Protein AF-A0A4Y2VQC1-F1 (afdb_monomer_lite)

pLDDT: mean 82.37, std 14.48, range [42.59, 95.5]

Secondary structure (DSSP, 8-state):
----PPP---------------PPP---HHHHHHHHHTT--HHHHHHHHHHHHHHTT--GGGS--SHHHHHHHHHHHHHHHHHHHHHHHHTS--S--EEEE--EEEE-SSTT-SEEEE--EEEEETTEEEEEE-PEESS--HHHHHHHHHHHHHHTT-

Foldseek 3Di:
DDDDDDDDPPPPDDPPDPDPQQADDPLDLVLLVVCVVVVHDLVRSLVVVVVVCVVVVHDPVSHPSDSVVSVVSNVVSVVVVLVVVLVVVVVDPAPDKDKDKDKDWDQDPDPVDRTFIWIFIWIDDDPDIDTQDTDTDPDDDPVSVVVVVVVSCVVSVD

Sequence (158 aa):
MDSEDFPTLIESSEPGASKSVMRKDFIIPMLVAALDMCELSTRDSVFNLEGTIDALGCNIDEFPISKSSIQRIRREKLKERAENIKIDFQYKVLDVVILHWDDKLLPALSARKSREERFPIVTSYGLKEQLIAVPKLDNSTGKEQAQAVWKASLDWKF

Radius of gyration: 26.99 Å; chains: 1; bounding box: 99×35×59 Å

Structure (mmCIF, N/CA/C/O backbone):
data_AF-A0A4Y2VQC1-F1
#
_entry.id   AF-A0A4Y2VQC1-F1
#
loop_
_atom_site.group_PDB
_atom_site.id
_atom_site.type_symbol
_atom_site.label_atom_id
_atom_site.label_alt_id
_atom_site.label_comp_id
_atom_site.label_asym_id
_atom_site.label_entity_id
_atom_site.label_seq_id
_atom_site.pdbx_PDB_ins_code
_atom_site.Cartn_x
_atom_site.Cartn_y
_atom_site.Cartn_z
_atom_site.occupancy
_atom_site.B_iso_or_equiv
_atom_site.auth_seq_id
_atom_site.auth_comp_id
_atom_site.auth_asym_id
_atom_site.auth_atom_id
_atom_site.pdbx_PDB_model_num
ATOM 1 N N . MET A 1 1 ? 74.002 19.242 -33.170 1.00 46.50 1 MET A N 1
ATOM 2 C CA . MET A 1 1 ? 72.952 18.339 -33.676 1.00 46.50 1 MET A CA 1
ATOM 3 C C . MET A 1 1 ? 71.858 18.407 -32.651 1.00 46.50 1 MET A C 1
ATOM 5 O O . MET A 1 1 ? 72.053 17.971 -31.523 1.00 46.50 1 MET A O 1
ATOM 9 N N . ASP A 1 2 ? 70.844 19.161 -33.030 1.00 42.59 2 ASP A N 1
ATOM 10 C CA . ASP A 1 2 ? 69.933 19.865 -32.150 1.00 42.59 2 ASP A CA 1
ATOM 11 C C . ASP A 1 2 ? 68.802 18.952 -31.675 1.00 42.59 2 ASP A C 1
ATOM 13 O O . ASP A 1 2 ? 68.368 18.047 -32.385 1.00 42.59 2 ASP A O 1
ATOM 17 N N . SER A 1 3 ? 68.386 19.170 -30.430 1.00 54.41 3 SER A N 1
ATOM 18 C CA . SER A 1 3 ? 67.258 18.496 -29.794 1.00 54.41 3 SER A CA 1
ATOM 19 C C . SER A 1 3 ? 65.967 19.127 -30.309 1.00 54.41 3 SER A C 1
ATOM 21 O O . SER A 1 3 ? 65.702 20.287 -29.998 1.00 54.41 3 SER A O 1
ATOM 23 N N . GLU A 1 4 ? 65.174 18.390 -31.087 1.00 53.66 4 GLU A N 1
ATOM 24 C CA . GLU A 1 4 ? 63.834 18.828 -31.486 1.00 53.66 4 GLU A CA 1
ATOM 25 C C . GLU A 1 4 ? 62.791 18.367 -30.460 1.00 53.66 4 GLU A C 1
ATOM 27 O O . GLU A 1 4 ? 62.463 17.184 -30.361 1.00 53.66 4 GLU A O 1
ATOM 32 N N . ASP A 1 5 ? 62.278 19.330 -29.692 1.00 50.59 5 ASP A N 1
ATOM 33 C CA . ASP A 1 5 ? 61.040 19.215 -28.922 1.00 50.59 5 ASP A CA 1
ATOM 34 C C . ASP A 1 5 ? 59.840 19.339 -29.874 1.00 50.59 5 ASP A C 1
ATOM 36 O O . ASP A 1 5 ? 59.633 20.379 -30.504 1.00 50.59 5 ASP A O 1
ATOM 40 N N . PHE A 1 6 ? 59.011 18.298 -29.955 1.00 46.81 6 PHE A N 1
ATOM 41 C CA . PHE A 1 6 ? 57.708 18.371 -30.619 1.00 46.81 6 PHE A CA 1
ATOM 42 C C . PHE A 1 6 ? 56.642 18.867 -29.630 1.00 46.81 6 PHE A C 1
ATOM 44 O O . PHE A 1 6 ? 56.415 18.208 -28.610 1.00 46.81 6 PHE A O 1
ATOM 51 N N . PRO A 1 7 ? 55.912 19.964 -29.909 1.00 47.06 7 PRO A N 1
ATOM 52 C CA . PRO A 1 7 ? 54.795 20.350 -29.066 1.00 47.06 7 PRO A CA 1
ATOM 53 C C . PRO A 1 7 ? 53.600 19.430 -29.344 1.00 47.06 7 PRO A C 1
ATOM 55 O O . PRO A 1 7 ? 53.052 19.392 -30.445 1.00 47.06 7 PRO A O 1
ATOM 58 N N . THR A 1 8 ? 53.166 18.705 -28.314 1.00 49.44 8 THR A N 1
ATOM 59 C CA . THR A 1 8 ? 51.854 18.051 -28.298 1.00 49.44 8 THR A CA 1
ATOM 60 C C . THR A 1 8 ? 50.796 19.138 -28.129 1.00 49.44 8 THR A C 1
ATOM 62 O O . THR A 1 8 ? 50.634 19.684 -27.038 1.00 49.44 8 THR A O 1
ATOM 65 N N . LEU A 1 9 ? 50.091 19.486 -29.208 1.00 43.97 9 LEU A N 1
ATOM 66 C CA . LEU A 1 9 ? 48.905 20.335 -29.121 1.00 43.97 9 LEU A CA 1
ATOM 67 C C . LEU A 1 9 ? 47.774 19.524 -28.482 1.00 43.97 9 LEU A C 1
ATOM 69 O O . LEU A 1 9 ? 47.096 18.737 -29.136 1.00 43.97 9 LEU A O 1
ATOM 73 N N . ILE A 1 10 ? 47.607 19.704 -27.174 1.00 49.62 10 ILE A N 1
ATOM 74 C CA . ILE A 1 10 ? 46.408 19.299 -26.448 1.00 49.62 10 ILE A CA 1
ATOM 75 C C . ILE A 1 10 ? 45.291 20.232 -26.918 1.00 49.62 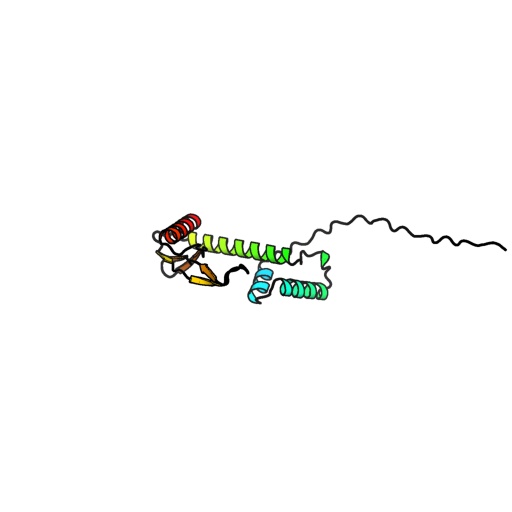10 ILE A C 1
ATOM 77 O O . ILE A 1 10 ? 45.235 21.396 -26.523 1.00 49.62 10 ILE A O 1
ATOM 81 N N . GLU A 1 11 ? 44.421 19.727 -27.787 1.00 43.38 11 GLU A N 1
ATOM 82 C CA . GLU A 1 11 ? 43.153 20.372 -28.106 1.00 43.38 11 GLU A CA 1
ATOM 83 C C . GLU A 1 11 ? 42.282 20.323 -26.845 1.00 43.38 11 GLU A C 1
ATOM 85 O O . GLU A 1 11 ? 41.688 19.304 -26.491 1.00 43.38 11 GLU A O 1
ATOM 90 N N . SER A 1 12 ? 42.291 21.419 -26.090 1.00 45.78 12 SER A N 1
ATOM 91 C CA . SER A 1 12 ? 41.419 21.613 -24.942 1.00 45.78 12 SER A CA 1
ATOM 92 C C . SER A 1 12 ? 39.981 21.723 -25.442 1.00 45.78 12 SER A C 1
ATOM 94 O O . SER A 1 12 ? 39.535 22.797 -25.844 1.00 45.78 12 SER A O 1
ATOM 96 N N . SER A 1 13 ? 39.257 20.607 -25.425 1.00 51.56 13 SER A N 1
ATOM 97 C CA . SER A 1 13 ? 37.810 20.589 -25.605 1.00 51.56 13 SER A CA 1
ATOM 98 C C . SER A 1 13 ? 37.167 21.433 -24.504 1.00 51.56 13 SER A C 1
ATOM 100 O O . SER A 1 13 ? 37.261 21.089 -23.321 1.00 51.56 13 SER A O 1
ATOM 102 N N . GLU A 1 14 ? 36.546 22.548 -24.886 1.00 54.06 14 GLU A N 1
ATOM 103 C CA . GLU A 1 14 ? 35.776 23.396 -23.978 1.00 54.06 14 GLU A CA 1
ATOM 104 C C . GLU A 1 14 ? 34.701 22.564 -23.255 1.00 54.06 14 GLU A C 1
ATOM 106 O O . GLU A 1 14 ? 34.102 21.667 -23.863 1.00 54.06 14 GLU A O 1
ATOM 111 N N . PRO A 1 15 ? 34.415 22.834 -21.967 1.00 44.22 15 PRO A N 1
ATOM 112 C CA . PRO A 1 15 ? 33.340 22.161 -21.262 1.00 44.22 15 PRO A CA 1
ATOM 113 C C . PRO A 1 15 ? 32.017 22.628 -21.873 1.00 44.22 15 PRO A C 1
ATOM 115 O O . PRO A 1 15 ? 31.496 23.695 -21.547 1.00 44.22 15 PRO A O 1
ATOM 118 N N . GLY A 1 16 ? 31.495 21.832 -22.809 1.00 47.97 16 GLY A N 1
ATOM 119 C CA . GLY A 1 16 ? 30.215 22.081 -23.451 1.00 47.97 16 GLY A CA 1
ATOM 120 C C . GLY A 1 16 ? 29.143 22.310 -22.390 1.00 47.97 16 GLY A C 1
ATOM 121 O O . GLY A 1 16 ? 28.998 21.513 -21.461 1.00 47.97 16 GLY A O 1
ATOM 122 N N . ALA A 1 17 ? 28.413 23.419 -22.519 1.00 48.06 17 ALA A N 1
ATOM 123 C CA . ALA A 1 17 ? 27.316 23.764 -21.629 1.00 48.06 17 ALA A CA 1
ATOM 124 C C . ALA A 1 17 ? 26.399 22.545 -21.467 1.00 48.06 17 ALA A C 1
ATOM 126 O O . ALA A 1 17 ? 25.848 22.049 -22.455 1.00 48.06 17 ALA A O 1
ATOM 127 N N . SER A 1 18 ? 26.253 22.043 -20.237 1.00 55.47 18 SER A N 1
ATOM 128 C CA . SER A 1 18 ? 25.359 20.926 -19.951 1.00 55.47 18 SER A CA 1
ATOM 129 C C . SER A 1 18 ? 23.943 21.363 -20.308 1.00 55.47 18 SER A C 1
ATOM 131 O O . SER A 1 18 ? 23.294 22.079 -19.541 1.00 55.47 18 SER A O 1
ATOM 133 N N . LYS A 1 19 ? 23.465 20.980 -21.496 1.00 54.59 19 LYS A N 1
ATOM 134 C CA . LYS A 1 19 ? 22.059 21.134 -21.851 1.00 54.59 19 LYS A CA 1
ATOM 135 C C . LYS A 1 19 ? 21.279 20.403 -20.767 1.00 54.59 19 LYS A C 1
ATOM 137 O O . LYS A 1 19 ? 21.444 19.195 -20.604 1.00 54.59 19 LYS A O 1
ATOM 142 N N . SER A 1 20 ? 20.476 21.127 -19.992 1.00 52.09 20 SER A N 1
ATOM 143 C CA . SER A 1 20 ? 19.522 20.496 -19.094 1.00 52.09 20 SER A CA 1
ATOM 144 C C . SER A 1 20 ? 18.498 19.785 -19.972 1.00 52.09 20 SER A C 1
ATOM 146 O O . SER A 1 20 ? 17.567 20.383 -20.505 1.00 52.09 20 SER A O 1
ATOM 148 N N . VAL A 1 21 ? 18.720 18.495 -20.208 1.00 58.97 21 VAL A N 1
ATOM 149 C CA . VAL A 1 21 ? 17.744 17.657 -20.894 1.00 58.97 21 VAL A CA 1
ATOM 150 C C . VAL A 1 21 ? 16.515 17.623 -19.991 1.00 58.97 21 VAL A C 1
ATOM 152 O O . VAL A 1 21 ? 16.575 17.117 -18.867 1.00 58.97 21 VAL A O 1
ATOM 155 N N . MET A 1 22 ? 15.413 18.227 -20.441 1.00 63.16 22 MET A N 1
ATOM 156 C CA . MET A 1 22 ? 14.131 18.087 -19.755 1.00 63.16 22 MET A CA 1
ATOM 157 C C . MET A 1 22 ? 13.768 16.604 -19.783 1.00 63.16 22 MET A C 1
ATOM 159 O O . MET A 1 22 ? 13.498 16.047 -20.846 1.00 63.16 22 MET A O 1
ATOM 163 N N . ARG A 1 23 ? 13.808 15.954 -18.618 1.00 72.94 23 ARG A N 1
ATOM 164 C CA . ARG A 1 23 ? 13.386 14.558 -18.496 1.00 72.94 23 ARG A CA 1
ATOM 165 C C . ARG A 1 23 ? 11.894 14.473 -18.781 1.00 72.94 23 ARG A C 1
ATOM 167 O O . ARG A 1 23 ? 11.115 15.242 -18.220 1.00 72.94 23 ARG A O 1
ATOM 174 N N . LYS A 1 24 ? 11.505 13.539 -19.641 1.00 77.62 24 LYS A N 1
ATOM 175 C CA . LYS A 1 24 ? 10.108 13.268 -19.968 1.00 77.62 24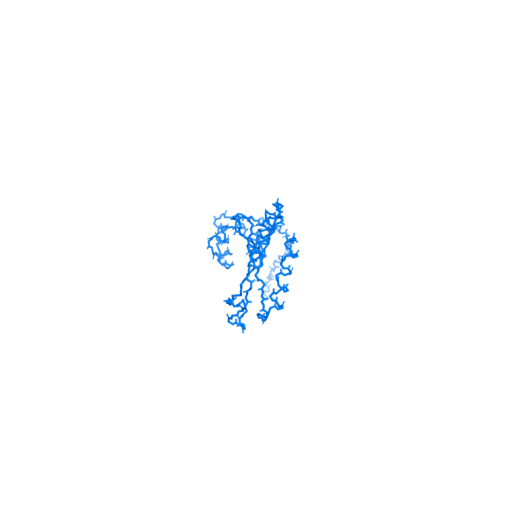 LYS A CA 1
ATOM 176 C C . LYS A 1 24 ? 9.405 12.684 -18.749 1.00 77.62 24 LYS A C 1
ATOM 178 O O . LYS A 1 24 ? 9.930 11.789 -18.081 1.00 77.62 24 LYS A O 1
ATOM 183 N N . ASP A 1 25 ? 8.196 13.165 -18.481 1.00 70.50 25 ASP A N 1
ATOM 184 C CA . ASP A 1 25 ? 7.354 12.578 -17.447 1.00 70.50 25 ASP A CA 1
ATOM 185 C C . ASP A 1 25 ? 6.945 11.163 -17.857 1.00 70.50 25 ASP A C 1
ATOM 187 O O . ASP A 1 25 ? 6.280 10.934 -18.863 1.00 70.50 25 ASP A O 1
ATOM 191 N N . PHE A 1 26 ? 7.366 10.198 -17.046 1.00 71.25 26 PHE A N 1
ATOM 192 C CA . PHE A 1 26 ? 7.154 8.766 -17.263 1.00 71.25 26 PHE A CA 1
ATOM 193 C C . PHE A 1 26 ? 6.117 8.182 -16.284 1.00 71.25 26 PHE A C 1
ATOM 195 O O . PHE A 1 26 ? 6.047 6.979 -16.037 1.00 71.25 26 PHE A O 1
ATOM 202 N N . ILE A 1 27 ? 5.308 9.053 -15.674 1.00 69.25 27 ILE A N 1
ATOM 203 C CA . ILE A 1 27 ? 4.313 8.709 -14.651 1.00 69.25 27 ILE A CA 1
ATOM 204 C C . ILE A 1 27 ? 3.013 8.271 -15.332 1.00 69.25 27 ILE A C 1
ATOM 206 O O . ILE A 1 27 ? 2.021 8.995 -15.354 1.00 69.25 27 ILE A O 1
ATOM 210 N N . ILE A 1 28 ? 3.012 7.066 -15.900 1.00 79.12 28 ILE A N 1
ATOM 211 C CA . ILE A 1 28 ? 1.834 6.504 -16.571 1.00 79.12 28 ILE A CA 1
ATOM 212 C C . ILE A 1 28 ? 1.148 5.507 -15.620 1.00 79.12 28 ILE A C 1
ATOM 214 O O . ILE A 1 28 ? 1.771 4.510 -15.248 1.00 79.12 28 ILE A O 1
ATOM 218 N N . PRO A 1 29 ? -0.130 5.712 -15.228 1.00 79.12 29 PRO A N 1
ATOM 219 C CA . PRO A 1 29 ? -0.858 4.779 -14.360 1.00 79.12 29 PRO A CA 1
ATOM 220 C C . PRO A 1 29 ? -0.846 3.338 -14.880 1.00 79.12 29 PRO A C 1
ATOM 222 O O . PRO A 1 29 ? -0.660 2.400 -14.111 1.00 79.12 29 PRO A O 1
ATOM 225 N N . MET A 1 30 ? -0.981 3.173 -16.199 1.00 84.94 30 MET A N 1
ATOM 226 C CA . MET A 1 30 ? -0.969 1.868 -16.860 1.00 84.94 30 MET A CA 1
ATOM 227 C C . MET A 1 30 ? 0.383 1.159 -16.739 1.00 84.94 30 MET A C 1
ATOM 229 O O . MET A 1 30 ? 0.415 -0.052 -16.548 1.00 84.94 30 MET A O 1
ATOM 233 N N . LEU A 1 31 ? 1.492 1.904 -16.781 1.00 86.38 31 LEU A N 1
ATOM 234 C CA . LEU A 1 31 ? 2.815 1.331 -16.559 1.00 86.38 31 LEU A CA 1
ATOM 235 C C . LEU A 1 31 ? 2.946 0.816 -15.124 1.00 86.38 31 LEU A C 1
ATOM 237 O O . LEU A 1 31 ? 3.369 -0.315 -14.925 1.00 86.38 31 LEU A O 1
ATOM 241 N N . VAL A 1 32 ? 2.564 1.619 -14.126 1.00 87.75 32 VAL A N 1
ATOM 242 C CA . VAL A 1 32 ? 2.617 1.185 -12.720 1.00 87.75 32 VAL A CA 1
ATOM 243 C C . VAL A 1 32 ? 1.743 -0.044 -12.493 1.00 87.75 32 VAL A C 1
ATOM 245 O O . VAL A 1 32 ? 2.203 -1.002 -11.882 1.00 87.75 32 VAL A O 1
ATOM 248 N N . ALA A 1 33 ? 0.533 -0.056 -13.056 1.00 87.19 33 ALA A N 1
ATOM 249 C CA . ALA A 1 33 ? -0.343 -1.218 -12.997 1.00 87.19 33 ALA A CA 1
ATOM 250 C C . ALA A 1 33 ? 0.311 -2.461 -13.620 1.00 87.19 33 ALA A C 1
ATOM 252 O O . ALA A 1 33 ? 0.279 -3.521 -13.006 1.00 87.19 33 ALA A O 1
ATOM 253 N N . ALA A 1 34 ? 0.943 -2.345 -14.792 1.00 89.94 34 ALA A N 1
ATOM 254 C CA . ALA A 1 34 ? 1.642 -3.461 -15.431 1.00 89.94 34 ALA A CA 1
ATOM 255 C C . ALA A 1 34 ? 2.818 -3.971 -14.585 1.00 89.94 34 ALA A C 1
ATOM 257 O O . ALA A 1 34 ? 2.967 -5.173 -14.382 1.00 89.94 34 ALA A O 1
ATOM 258 N N . LEU A 1 35 ? 3.622 -3.054 -14.044 1.00 90.56 35 LEU A N 1
ATOM 259 C CA . LEU A 1 35 ? 4.745 -3.384 -13.174 1.00 90.56 35 LEU A CA 1
ATOM 260 C C . LEU A 1 35 ? 4.302 -4.130 -11.901 1.00 90.56 35 LEU A C 1
ATOM 262 O O . LEU A 1 35 ? 4.984 -5.066 -11.480 1.00 90.56 35 LEU A O 1
ATOM 266 N N . ASP A 1 36 ? 3.184 -3.716 -11.300 1.00 88.56 36 ASP A N 1
ATOM 267 C CA . ASP A 1 36 ? 2.637 -4.332 -10.088 1.00 88.56 36 ASP A CA 1
ATOM 268 C C . ASP A 1 36 ? 1.927 -5.665 -10.388 1.00 88.56 36 ASP A C 1
ATOM 270 O O . ASP A 1 36 ? 2.090 -6.616 -9.629 1.00 88.56 36 ASP A O 1
ATOM 274 N N . MET A 1 37 ? 1.192 -5.774 -11.504 1.00 89.94 37 MET A N 1
ATOM 275 C CA . MET A 1 37 ? 0.543 -7.026 -11.936 1.00 89.94 37 MET A CA 1
ATOM 276 C C . MET A 1 37 ? 1.550 -8.126 -12.273 1.00 89.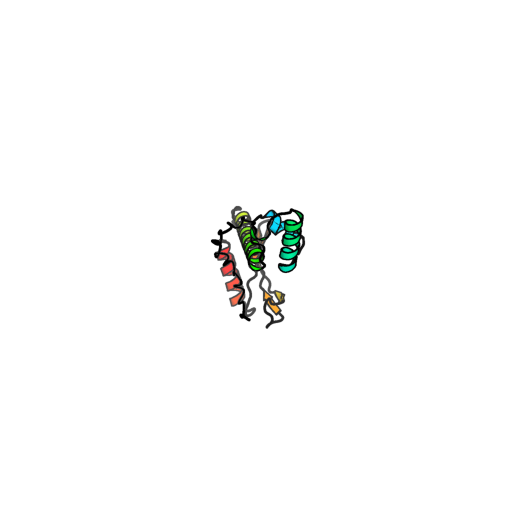94 37 MET A C 1
ATOM 278 O O . MET A 1 37 ? 1.277 -9.297 -12.037 1.00 89.94 37 MET A O 1
ATOM 282 N N . CYS A 1 38 ? 2.712 -7.755 -12.809 1.00 91.62 38 CYS A N 1
ATOM 283 C CA . CYS A 1 38 ? 3.809 -8.685 -13.070 1.00 91.62 38 CYS A CA 1
ATOM 284 C C . CYS A 1 38 ? 4.684 -8.947 -11.830 1.00 91.62 38 CYS A C 1
ATOM 286 O O . CYS A 1 38 ? 5.731 -9.576 -11.959 1.00 91.62 38 CYS A O 1
ATOM 288 N N . GLU A 1 39 ? 4.307 -8.422 -10.656 1.00 92.38 39 GLU A N 1
ATOM 289 C CA . GLU A 1 39 ? 5.034 -8.561 -9.386 1.00 92.38 39 GLU A CA 1
ATOM 290 C C . GLU A 1 39 ? 6.519 -8.160 -9.476 1.00 92.38 39 GLU A C 1
ATOM 292 O O . GLU A 1 39 ? 7.382 -8.676 -8.761 1.00 92.38 39 GLU A O 1
ATOM 297 N N . LEU A 1 40 ? 6.846 -7.203 -10.353 1.00 93.75 40 LEU A N 1
ATOM 298 C CA . LEU A 1 40 ? 8.235 -6.844 -10.604 1.00 93.75 40 LEU A CA 1
ATOM 299 C C . LEU A 1 40 ? 8.829 -6.118 -9.401 1.00 93.75 40 LEU A C 1
ATOM 301 O O . LEU A 1 40 ? 8.282 -5.120 -8.907 1.00 93.75 40 LEU A O 1
ATOM 305 N N . SER A 1 41 ? 10.022 -6.543 -8.988 1.00 92.69 41 SER A N 1
ATOM 306 C CA . SER A 1 41 ? 10.810 -5.781 -8.025 1.00 92.69 41 SER A CA 1
ATOM 307 C C . SER A 1 41 ? 11.218 -4.426 -8.619 1.00 92.69 41 SER A C 1
ATOM 309 O O . SER A 1 41 ? 11.203 -4.219 -9.837 1.00 92.69 41 SER A O 1
ATOM 311 N N . THR A 1 42 ? 11.629 -3.473 -7.776 1.00 91.69 42 THR A N 1
ATOM 312 C CA . THR A 1 42 ? 12.160 -2.189 -8.269 1.00 91.69 42 THR A CA 1
ATOM 313 C C . THR A 1 42 ? 13.340 -2.398 -9.219 1.00 91.69 42 THR A C 1
ATOM 315 O O . THR A 1 42 ? 13.445 -1.696 -10.219 1.00 91.69 42 THR A O 1
ATOM 318 N N . ARG A 1 43 ? 14.225 -3.356 -8.918 1.00 93.00 43 ARG A N 1
ATOM 319 C CA . ARG A 1 43 ? 15.389 -3.651 -9.759 1.00 93.00 43 ARG A CA 1
ATOM 320 C C . ARG A 1 43 ? 14.953 -4.201 -11.110 1.00 93.00 43 ARG A C 1
ATOM 322 O O . ARG A 1 43 ? 15.424 -3.710 -12.128 1.00 93.00 43 ARG A O 1
ATOM 329 N N . ASP A 1 44 ? 14.048 -5.171 -11.105 1.00 94.56 44 ASP A N 1
ATOM 330 C CA . ASP A 1 44 ? 13.624 -5.822 -12.344 1.00 94.56 44 ASP A CA 1
ATOM 331 C C . ASP A 1 44 ? 12.802 -4.852 -13.197 1.00 94.56 44 ASP A C 1
ATOM 333 O O . ASP A 1 44 ? 12.910 -4.867 -14.414 1.00 94.56 44 ASP A O 1
ATOM 337 N N . SER A 1 45 ? 12.068 -3.926 -12.574 1.00 92.75 45 SER A N 1
ATOM 338 C CA . SER A 1 45 ? 11.399 -2.834 -13.293 1.00 92.75 45 SER A CA 1
ATOM 339 C C . SER A 1 45 ? 12.386 -1.936 -14.025 1.00 92.75 45 SER A C 1
ATOM 341 O O . SER A 1 45 ? 12.181 -1.666 -15.199 1.00 92.75 45 SER A O 1
ATOM 343 N N . VAL A 1 46 ? 13.452 -1.485 -13.351 1.00 93.12 46 VAL A N 1
ATOM 344 C CA . VAL A 1 46 ? 14.498 -0.665 -13.986 1.00 93.12 46 VAL A CA 1
ATOM 345 C C . VAL A 1 46 ? 15.106 -1.419 -15.166 1.00 93.12 46 VAL A C 1
ATOM 347 O O . VAL A 1 46 ? 15.101 -0.897 -16.272 1.00 93.12 46 VAL A O 1
ATOM 350 N N . PHE A 1 47 ? 15.499 -2.677 -14.956 1.00 93.75 47 PHE A N 1
ATOM 351 C CA . PHE A 1 47 ? 16.111 -3.505 -15.994 1.00 93.75 47 PHE A CA 1
ATOM 352 C C . PHE A 1 47 ? 15.200 -3.714 -17.217 1.00 93.75 47 PHE A C 1
ATOM 354 O O . PHE A 1 47 ? 15.629 -3.532 -18.353 1.00 93.75 47 PHE A O 1
ATOM 361 N N . ASN A 1 48 ? 13.925 -4.057 -16.998 1.00 92.50 48 ASN A N 1
ATOM 362 C CA . ASN A 1 48 ? 12.969 -4.257 -18.091 1.00 92.50 48 ASN A CA 1
ATOM 363 C C . ASN A 1 48 ? 12.686 -2.950 -18.847 1.00 92.50 48 ASN A C 1
ATOM 365 O O . ASN A 1 48 ? 12.554 -2.965 -20.070 1.00 92.50 48 ASN A O 1
ATOM 369 N N . LEU A 1 49 ? 12.595 -1.820 -18.140 1.00 91.62 49 LEU A N 1
ATOM 370 C CA . LEU A 1 49 ? 12.336 -0.520 -18.758 1.00 91.62 49 LEU A CA 1
ATOM 371 C C . LEU A 1 49 ? 13.533 -0.029 -19.576 1.00 91.62 49 LEU A C 1
ATOM 373 O O . LEU A 1 49 ? 13.334 0.417 -20.702 1.00 91.62 49 LEU A O 1
ATOM 377 N N . GLU A 1 50 ? 14.750 -0.155 -19.043 1.00 92.25 50 GLU A N 1
ATOM 378 C CA . GLU A 1 50 ? 15.992 0.162 -19.759 1.00 92.25 50 GLU A CA 1
ATOM 379 C C . GLU A 1 50 ? 16.103 -0.659 -21.047 1.00 92.25 50 GLU A C 1
ATOM 381 O O . GLU A 1 50 ? 16.241 -0.083 -22.122 1.00 92.25 50 GLU A O 1
ATOM 386 N N . GLY A 1 51 ? 15.934 -1.985 -20.963 1.00 93.19 51 GLY A N 1
ATOM 387 C CA . GLY A 1 51 ? 15.989 -2.858 -22.138 1.00 93.19 51 GLY A CA 1
ATOM 388 C C . GLY A 1 51 ? 14.895 -2.563 -23.169 1.00 93.19 51 GLY A C 1
ATOM 389 O O . GLY A 1 51 ? 15.143 -2.620 -24.370 1.00 93.19 51 GLY A O 1
ATOM 390 N N . THR A 1 52 ? 13.691 -2.194 -22.721 1.00 92.50 52 THR A N 1
ATOM 391 C CA . THR A 1 52 ? 12.596 -1.811 -23.629 1.00 92.50 52 THR A CA 1
ATOM 392 C C . THR A 1 52 ? 12.907 -0.506 -24.363 1.00 92.50 52 THR A C 1
ATOM 394 O O . THR A 1 52 ? 12.626 -0.385 -25.549 1.00 92.50 52 THR A O 1
ATOM 397 N N . ILE A 1 53 ? 13.480 0.480 -23.676 1.00 91.19 53 ILE A N 1
ATOM 398 C CA . ILE A 1 53 ? 13.797 1.792 -24.256 1.00 91.19 53 ILE A CA 1
ATOM 399 C C . ILE A 1 53 ? 14.965 1.704 -25.227 1.00 91.19 53 ILE A C 1
ATOM 401 O O . ILE A 1 53 ? 14.884 2.290 -26.307 1.00 91.19 53 ILE A O 1
ATOM 405 N N . ASP A 1 54 ? 15.985 0.922 -24.881 1.00 92.19 54 ASP A N 1
ATOM 406 C CA . ASP A 1 54 ? 17.109 0.617 -25.764 1.00 92.19 54 ASP A CA 1
ATOM 407 C C . ASP A 1 54 ? 16.632 -0.088 -27.044 1.00 92.19 54 ASP A C 1
ATOM 409 O O . ASP A 1 54 ? 16.930 0.352 -28.153 1.00 92.19 54 ASP A O 1
ATOM 413 N N . ALA A 1 55 ? 15.760 -1.098 -26.915 1.00 95.50 55 ALA A N 1
ATOM 414 C CA . ALA A 1 55 ? 15.167 -1.795 -28.059 1.00 95.50 55 ALA A CA 1
ATOM 415 C C . ALA A 1 55 ? 14.302 -0.887 -28.957 1.00 95.50 55 ALA A C 1
ATOM 417 O O . ALA A 1 55 ? 14.167 -1.146 -30.153 1.00 95.50 55 ALA A O 1
ATOM 418 N N . LEU A 1 56 ? 13.718 0.176 -28.395 1.00 93.31 56 LEU A N 1
ATOM 419 C CA . LEU A 1 56 ? 12.964 1.190 -29.137 1.00 93.31 56 LEU A CA 1
ATOM 420 C C . LEU A 1 56 ? 13.860 2.280 -29.753 1.00 93.31 56 LEU A C 1
ATOM 422 O O . LEU A 1 56 ? 13.343 3.160 -30.441 1.00 93.31 56 LEU A O 1
ATOM 426 N N . GLY A 1 57 ? 15.178 2.245 -29.522 1.00 92.56 57 GLY A N 1
ATOM 427 C CA . GLY A 1 57 ? 16.128 3.252 -30.004 1.00 92.56 57 GLY A CA 1
ATOM 428 C C . GLY A 1 57 ? 15.974 4.616 -29.324 1.00 92.56 57 GLY A C 1
ATOM 429 O O . GLY A 1 57 ? 16.385 5.638 -29.874 1.00 92.56 57 GLY A O 1
ATOM 430 N N . CYS A 1 58 ? 15.344 4.651 -28.151 1.00 89.62 58 CYS A N 1
ATOM 431 C CA . CYS A 1 58 ? 15.135 5.865 -27.377 1.00 89.62 58 CYS A CA 1
ATOM 432 C C . CYS A 1 58 ? 16.339 6.134 -26.466 1.00 89.62 58 CYS A C 1
ATOM 434 O O . CYS A 1 58 ? 16.937 5.214 -25.914 1.00 89.62 58 CYS A O 1
ATOM 436 N N . ASN A 1 59 ? 16.664 7.408 -26.237 1.00 89.56 59 ASN A N 1
ATOM 437 C CA . ASN A 1 59 ? 17.709 7.760 -25.282 1.00 89.56 59 ASN A CA 1
ATOM 438 C C . ASN A 1 59 ? 17.221 7.531 -23.837 1.00 89.56 59 ASN A C 1
ATOM 440 O O . ASN A 1 59 ? 16.247 8.145 -23.399 1.00 89.56 59 ASN A O 1
ATOM 444 N N . ILE A 1 60 ? 17.921 6.673 -23.092 1.00 85.81 60 ILE A N 1
ATOM 445 C CA . ILE A 1 60 ? 17.616 6.330 -21.694 1.00 85.81 60 ILE A CA 1
ATOM 446 C C . ILE A 1 60 ? 17.676 7.567 -20.783 1.00 85.81 60 ILE A C 1
ATOM 448 O O . ILE A 1 60 ? 16.840 7.704 -19.888 1.00 85.81 60 ILE A O 1
ATOM 452 N N . ASP A 1 61 ? 18.591 8.506 -21.046 1.00 85.94 61 ASP A N 1
ATOM 453 C CA . ASP A 1 61 ? 18.784 9.711 -20.225 1.00 85.94 61 ASP A CA 1
ATOM 454 C C . ASP A 1 61 ? 17.586 10.672 -20.262 1.00 85.94 61 ASP A C 1
ATOM 456 O O . ASP A 1 61 ? 17.428 11.529 -19.384 1.00 85.94 61 ASP A O 1
ATOM 460 N N . GLU A 1 62 ? 16.709 10.523 -21.259 1.00 88.19 62 GLU A N 1
ATOM 461 C CA . GLU A 1 62 ? 15.473 11.294 -21.360 1.00 88.19 62 GLU A CA 1
ATOM 462 C C . GLU A 1 62 ? 14.419 10.853 -20.341 1.00 88.19 62 GLU A C 1
ATOM 464 O O . GLU A 1 62 ? 13.476 11.603 -20.083 1.00 88.19 62 GLU A O 1
ATOM 469 N N . PHE A 1 63 ? 14.559 9.671 -19.734 1.00 85.31 63 PHE A N 1
ATOM 470 C CA . PHE A 1 63 ? 13.558 9.100 -18.840 1.00 85.31 63 PHE A CA 1
ATOM 471 C C . PHE A 1 63 ? 14.065 9.008 -17.393 1.00 85.31 63 PHE A C 1
ATOM 473 O O . PHE A 1 63 ? 15.217 8.664 -17.130 1.00 85.31 63 PHE A O 1
ATOM 480 N N . PRO A 1 64 ? 13.210 9.259 -16.387 1.00 84.38 64 PRO A N 1
ATOM 481 C CA . PRO A 1 64 ? 13.582 9.147 -14.982 1.00 84.38 64 PRO A CA 1
ATOM 482 C C . PRO A 1 64 ? 13.594 7.678 -14.503 1.00 84.38 64 PRO A C 1
ATOM 484 O O . PRO A 1 64 ? 12.869 7.330 -13.574 1.00 84.38 64 PRO A O 1
ATOM 487 N N . ILE A 1 65 ? 14.428 6.808 -15.082 1.00 87.38 65 ILE A N 1
ATOM 488 C CA . ILE A 1 65 ? 14.467 5.351 -14.807 1.00 87.38 65 ILE A CA 1
ATOM 489 C C . ILE A 1 65 ? 15.538 5.035 -13.769 1.00 87.38 65 ILE A C 1
ATOM 491 O O . ILE A 1 65 ? 16.464 4.264 -13.965 1.00 87.38 65 ILE A O 1
ATOM 495 N N . SER A 1 66 ? 15.420 5.670 -12.610 1.00 88.38 66 SER A N 1
ATOM 496 C CA . SER A 1 66 ? 16.231 5.309 -11.450 1.00 88.38 66 SER A CA 1
ATOM 497 C C . SER A 1 66 ? 15.400 4.486 -10.470 1.00 88.38 66 SER A C 1
ATOM 499 O O . SER A 1 66 ? 14.174 4.622 -10.410 1.00 88.38 66 SER A O 1
ATOM 501 N N . LYS A 1 67 ? 16.054 3.671 -9.631 1.00 90.56 67 LYS A N 1
ATOM 502 C CA . LYS A 1 67 ? 15.367 2.919 -8.562 1.00 90.56 67 LYS A CA 1
ATOM 503 C C . LYS A 1 67 ? 14.499 3.829 -7.686 1.00 90.56 67 LYS A C 1
ATOM 505 O O . LYS A 1 67 ? 13.367 3.471 -7.368 1.00 90.56 67 LYS A O 1
ATOM 510 N N . SER A 1 68 ? 15.013 5.004 -7.318 1.00 90.00 68 SER A N 1
ATOM 511 C CA . SER A 1 68 ? 14.289 5.974 -6.492 1.00 90.00 68 SER A CA 1
ATOM 512 C C . SER A 1 68 ? 13.100 6.585 -7.233 1.00 90.00 68 SER A C 1
ATOM 514 O O . SER A 1 68 ? 12.027 6.707 -6.645 1.00 90.00 68 SER A O 1
ATOM 516 N N . SER A 1 69 ? 13.247 6.905 -8.522 1.00 87.50 69 SER A N 1
ATOM 517 C CA . SER A 1 69 ? 12.145 7.401 -9.350 1.00 87.50 69 SER A CA 1
ATOM 518 C C . SER A 1 69 ? 11.019 6.375 -9.474 1.00 87.50 69 SER A C 1
ATOM 520 O O . SER A 1 69 ? 9.869 6.716 -9.210 1.00 87.50 69 SER A O 1
ATOM 522 N N . ILE A 1 70 ? 11.331 5.113 -9.793 1.00 88.19 70 ILE A N 1
ATOM 523 C CA . ILE A 1 70 ? 10.325 4.043 -9.898 1.00 88.19 70 ILE A CA 1
ATOM 524 C C . ILE A 1 70 ? 9.612 3.828 -8.558 1.00 88.19 70 ILE A C 1
ATOM 526 O O . ILE A 1 70 ? 8.385 3.754 -8.513 1.00 88.19 70 ILE A O 1
ATOM 530 N N . GLN A 1 71 ? 10.355 3.792 -7.446 1.00 89.31 71 GLN A N 1
ATOM 531 C CA . GLN A 1 71 ? 9.760 3.683 -6.109 1.00 89.31 71 GLN A CA 1
ATOM 532 C C . GLN A 1 71 ? 8.828 4.850 -5.783 1.00 89.31 71 GLN A C 1
ATOM 534 O O . GLN A 1 71 ? 7.740 4.634 -5.247 1.00 89.31 71 GLN A O 1
ATOM 539 N N . ARG A 1 72 ? 9.250 6.082 -6.089 1.00 89.38 72 ARG A N 1
ATOM 540 C CA . ARG A 1 72 ? 8.447 7.286 -5.865 1.00 89.38 72 ARG A CA 1
ATOM 541 C C . ARG A 1 72 ? 7.147 7.224 -6.665 1.00 89.38 72 ARG A C 1
ATOM 543 O O . ARG A 1 72 ? 6.083 7.361 -6.073 1.00 89.38 72 ARG A O 1
ATOM 550 N N . ILE A 1 73 ? 7.239 6.939 -7.962 1.00 87.31 73 ILE A N 1
ATOM 551 C CA . ILE A 1 73 ? 6.095 6.859 -8.879 1.00 87.31 73 ILE A CA 1
ATOM 552 C C . ILE A 1 73 ? 5.091 5.795 -8.420 1.00 87.31 73 ILE A C 1
ATOM 554 O O . ILE A 1 73 ? 3.893 6.070 -8.343 1.00 87.31 73 ILE A O 1
ATOM 558 N N . ARG A 1 74 ? 5.565 4.599 -8.042 1.00 89.25 74 ARG A N 1
ATOM 559 C CA . ARG A 1 74 ? 4.690 3.554 -7.488 1.00 89.25 74 ARG A CA 1
ATOM 560 C C . ARG A 1 74 ? 4.005 4.008 -6.201 1.00 89.25 74 ARG A C 1
ATOM 562 O O . ARG A 1 74 ? 2.801 3.832 -6.055 1.00 89.25 74 ARG A O 1
ATOM 569 N N . ARG A 1 75 ? 4.742 4.631 -5.273 1.00 89.50 75 ARG A N 1
ATOM 570 C CA . ARG A 1 75 ? 4.177 5.125 -4.006 1.00 89.50 75 ARG A CA 1
ATOM 571 C C . ARG A 1 75 ? 3.107 6.192 -4.232 1.00 89.50 75 ARG A C 1
ATOM 573 O O . ARG A 1 75 ? 2.078 6.156 -3.568 1.00 89.50 75 ARG A O 1
ATOM 580 N N . GLU A 1 76 ? 3.347 7.117 -5.154 1.00 90.38 76 GLU A N 1
ATOM 581 C CA . GLU A 1 76 ? 2.383 8.155 -5.528 1.00 90.38 76 GLU A CA 1
ATOM 582 C C . GLU A 1 76 ? 1.102 7.540 -6.095 1.00 90.38 76 GLU A C 1
ATOM 584 O O . GLU A 1 76 ? 0.017 7.862 -5.620 1.00 90.38 76 GLU A O 1
ATOM 589 N N . LYS A 1 77 ? 1.215 6.579 -7.021 1.00 88.50 77 LYS A N 1
ATOM 590 C CA . LYS A 1 77 ? 0.048 5.896 -7.600 1.00 88.50 77 LYS A CA 1
ATOM 591 C C . LYS A 1 77 ? -0.705 5.020 -6.600 1.00 88.50 77 LYS A C 1
ATOM 593 O O . LYS A 1 77 ? -1.931 4.972 -6.640 1.00 88.50 77 LYS A O 1
ATOM 598 N N . LEU A 1 78 ? -0.006 4.369 -5.669 1.00 87.44 78 LEU A N 1
ATOM 599 C CA . LEU A 1 78 ? -0.644 3.637 -4.570 1.00 87.44 78 LEU A CA 1
ATOM 600 C C . LEU A 1 78 ? -1.404 4.577 -3.628 1.00 87.44 78 LEU A C 1
ATOM 602 O O . LEU A 1 78 ? -2.509 4.245 -3.204 1.00 87.44 78 LEU A O 1
ATOM 606 N N . LYS A 1 79 ? -0.838 5.753 -3.327 1.00 90.31 79 LYS A N 1
ATOM 607 C CA . LYS A 1 79 ? -1.507 6.779 -2.520 1.00 90.31 79 LYS A CA 1
ATOM 608 C C . LYS A 1 79 ? -2.766 7.297 -3.221 1.00 90.31 79 LYS A C 1
ATOM 610 O O . LYS A 1 79 ? -3.829 7.287 -2.613 1.00 90.31 79 LYS A O 1
ATOM 615 N N . GLU A 1 80 ? -2.657 7.655 -4.499 1.00 91.56 80 GLU A N 1
ATOM 616 C CA . GLU A 1 80 ? -3.787 8.086 -5.333 1.00 91.56 80 GLU A CA 1
ATOM 617 C C . GLU A 1 80 ? -4.890 7.016 -5.379 1.00 91.56 80 GLU A C 1
ATOM 619 O O . GLU A 1 80 ? -6.067 7.309 -5.182 1.00 91.56 80 GLU A O 1
ATOM 624 N N . ARG A 1 81 ? -4.520 5.739 -5.549 1.00 89.06 81 ARG A N 1
ATOM 625 C CA . ARG A 1 81 ? -5.473 4.621 -5.517 1.00 89.06 81 ARG A CA 1
ATOM 626 C C . ARG A 1 81 ? -6.182 4.499 -4.167 1.00 89.06 81 ARG A C 1
ATOM 628 O O . ARG A 1 81 ? -7.390 4.284 -4.147 1.00 89.06 81 ARG A O 1
ATOM 635 N N . ALA A 1 82 ? -5.455 4.616 -3.056 1.00 89.44 82 ALA A N 1
ATOM 636 C CA . ALA A 1 82 ? -6.041 4.555 -1.718 1.00 89.44 82 ALA A CA 1
ATOM 637 C C . ALA A 1 82 ? -7.018 5.718 -1.464 1.00 89.44 82 ALA A C 1
ATOM 639 O O . ALA A 1 82 ? -8.094 5.503 -0.909 1.00 89.44 82 ALA A O 1
ATOM 640 N N . GLU A 1 83 ? -6.680 6.928 -1.918 1.00 90.69 83 GLU A N 1
ATOM 641 C CA . GLU A 1 83 ? -7.561 8.101 -1.852 1.00 90.69 83 GLU A CA 1
ATOM 6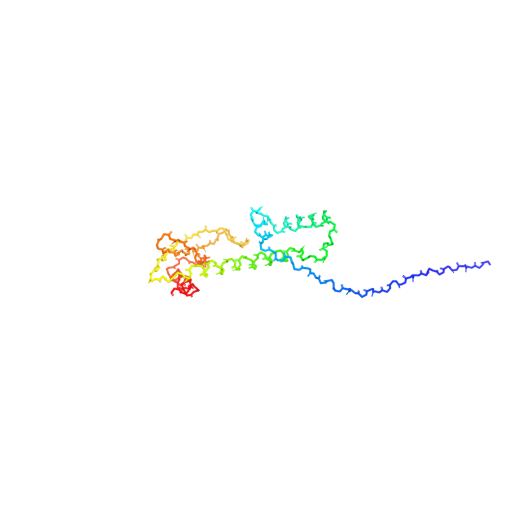42 C C . GLU A 1 83 ? -8.829 7.901 -2.693 1.00 90.69 83 GLU A C 1
ATOM 644 O O . GLU A 1 83 ? -9.930 8.132 -2.198 1.00 90.69 83 GLU A O 1
ATOM 649 N N . ASN A 1 8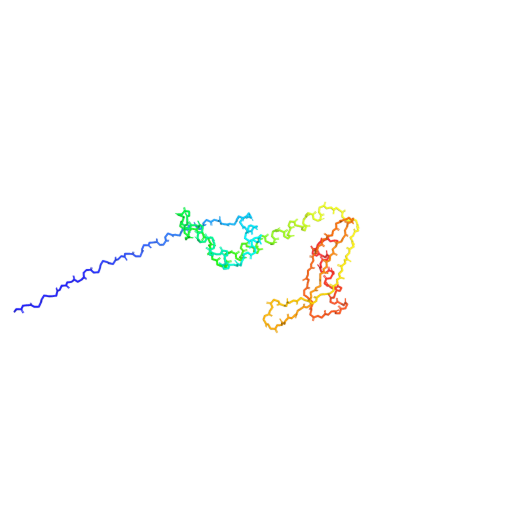4 ? -8.700 7.378 -3.916 1.00 90.25 84 ASN A N 1
ATOM 650 C CA . ASN A 1 84 ? -9.845 7.080 -4.779 1.00 90.25 84 ASN A CA 1
ATOM 651 C C . ASN A 1 84 ? -10.787 6.034 -4.163 1.00 90.25 84 ASN A C 1
ATOM 653 O O . ASN A 1 84 ? -12.001 6.211 -4.207 1.00 90.25 84 ASN A O 1
ATOM 657 N N . ILE A 1 85 ? -10.245 4.977 -3.543 1.00 88.56 85 ILE A N 1
ATOM 658 C CA . ILE A 1 85 ? -11.041 3.969 -2.816 1.00 88.56 85 ILE A CA 1
ATOM 659 C C . ILE A 1 85 ? -11.817 4.621 -1.666 1.00 88.56 85 ILE A C 1
ATOM 661 O O . ILE A 1 85 ? -13.001 4.351 -1.474 1.00 88.56 85 ILE A O 1
ATOM 665 N N . LYS A 1 86 ? -11.158 5.500 -0.906 1.00 87.62 86 LYS A N 1
ATOM 666 C CA . LYS A 1 86 ? -11.776 6.214 0.213 1.00 87.62 86 LYS A CA 1
ATOM 667 C C . LYS A 1 86 ? -12.916 7.126 -0.248 1.00 87.62 86 LYS A C 1
ATOM 669 O O . LYS A 1 86 ? -13.976 7.128 0.373 1.00 87.62 86 LYS A O 1
ATOM 674 N N . ILE A 1 87 ? -12.719 7.856 -1.348 1.00 87.75 87 ILE A N 1
ATOM 675 C CA . ILE A 1 87 ? -13.741 8.726 -1.947 1.00 87.75 87 ILE A CA 1
ATOM 676 C C . ILE A 1 87 ? -14.933 7.905 -2.463 1.00 87.75 87 ILE A C 1
ATOM 678 O O . ILE A 1 87 ? -16.073 8.247 -2.151 1.00 87.75 87 ILE A O 1
ATOM 682 N N . ASP A 1 88 ? -14.692 6.809 -3.194 1.00 85.56 88 ASP A N 1
ATOM 683 C CA . ASP A 1 88 ? -15.754 5.918 -3.700 1.00 85.56 88 ASP A CA 1
ATOM 684 C C . ASP A 1 88 ? -16.603 5.330 -2.562 1.00 85.56 88 ASP A C 1
ATOM 686 O O . ASP A 1 88 ? -17.827 5.223 -2.668 1.00 85.56 88 ASP A O 1
ATOM 690 N N . PHE A 1 89 ? -15.962 5.004 -1.435 1.00 81.69 89 PHE A N 1
ATOM 691 C CA . PHE A 1 89 ? -16.651 4.510 -0.248 1.00 81.69 89 PHE A CA 1
ATOM 692 C C . PHE A 1 89 ? -17.524 5.588 0.419 1.00 81.69 89 PHE A C 1
ATOM 694 O O . PHE A 1 89 ? -18.687 5.324 0.722 1.00 81.69 89 PHE A O 1
ATOM 701 N N . GLN A 1 90 ? -16.997 6.805 0.612 1.00 74.38 90 GLN A N 1
ATOM 702 C CA . GLN A 1 90 ? -17.696 7.923 1.271 1.00 74.38 90 GLN A CA 1
ATOM 703 C C . GLN A 1 90 ? -18.847 8.522 0.449 1.00 74.38 90 GLN A C 1
ATOM 705 O O . GLN A 1 90 ? -19.749 9.130 1.018 1.00 74.38 90 GLN A O 1
ATOM 710 N N . TYR A 1 91 ? -18.849 8.365 -0.878 1.00 64.00 91 TYR A N 1
ATOM 711 C CA . TYR A 1 91 ? -19.909 8.908 -1.740 1.00 64.00 91 TYR A CA 1
ATOM 712 C C . TYR A 1 91 ? -21.284 8.244 -1.509 1.00 64.00 91 TYR A C 1
ATOM 714 O O . TYR A 1 91 ? -22.312 8.709 -2.001 1.00 64.00 91 TYR A O 1
ATOM 722 N N . LYS A 1 92 ? -21.331 7.161 -0.730 1.00 65.81 92 LYS A N 1
ATOM 723 C CA . LYS A 1 92 ? -22.564 6.534 -0.255 1.00 65.81 92 LYS A CA 1
ATOM 724 C C . LYS A 1 92 ? -22.842 7.084 1.137 1.00 65.81 92 LYS A C 1
ATOM 726 O O . LYS A 1 92 ? -22.046 6.849 2.030 1.00 65.81 92 LYS A O 1
ATOM 731 N N . VAL A 1 93 ? -23.932 7.824 1.335 1.00 59.41 93 VAL A N 1
ATOM 732 C CA . VAL A 1 93 ? -24.314 8.296 2.678 1.00 59.41 93 VAL A CA 1
ATOM 733 C C . VAL A 1 93 ? -24.598 7.066 3.545 1.00 59.41 93 VAL A C 1
ATOM 735 O O . VAL A 1 93 ? -25.568 6.347 3.305 1.00 59.41 93 VAL A O 1
ATOM 738 N N . LEU A 1 94 ? -23.704 6.777 4.490 1.00 67.25 94 LEU A N 1
ATOM 739 C CA . LEU A 1 94 ? -23.820 5.637 5.395 1.00 67.25 94 LEU A CA 1
ATOM 740 C C . LEU A 1 94 ? -24.462 6.131 6.693 1.00 67.25 94 LEU A C 1
ATOM 742 O O . LEU A 1 94 ? -23.790 6.770 7.493 1.00 67.25 94 LEU A O 1
ATOM 746 N N . ASP A 1 95 ? -25.746 5.836 6.908 1.00 74.81 95 ASP A N 1
ATOM 747 C CA . ASP A 1 95 ? -26.418 6.149 8.185 1.00 74.81 95 ASP A CA 1
ATOM 748 C C . ASP A 1 95 ? -25.838 5.332 9.351 1.00 74.81 95 ASP A C 1
ATOM 750 O O . ASP A 1 95 ? -25.799 5.788 10.491 1.00 74.81 95 ASP A O 1
ATOM 754 N N . VAL A 1 96 ? -25.389 4.104 9.069 1.00 79.38 96 VAL A N 1
ATOM 755 C CA . VAL A 1 96 ? -24.779 3.196 10.044 1.00 79.38 96 VAL A CA 1
ATOM 756 C C . VAL A 1 96 ? -23.667 2.409 9.360 1.00 79.38 96 VAL A C 1
ATOM 758 O O . VAL A 1 96 ? -23.876 1.838 8.289 1.00 79.38 96 VAL A O 1
ATOM 761 N N . VAL A 1 97 ? -22.501 2.333 10.000 1.00 85.44 97 VAL A N 1
ATOM 762 C CA . VAL A 1 97 ? -21.382 1.468 9.600 1.00 85.44 97 VAL A CA 1
ATOM 763 C C . VAL A 1 97 ? -21.039 0.499 10.720 1.00 85.44 97 VAL A C 1
ATOM 765 O O . VAL A 1 97 ? -21.077 0.863 11.894 1.00 85.44 97 VAL A O 1
ATOM 768 N N . ILE A 1 98 ? -20.685 -0.735 10.365 1.00 89.56 98 ILE A N 1
ATOM 769 C CA . ILE A 1 98 ? -20.193 -1.725 11.327 1.00 89.56 98 ILE A CA 1
ATOM 770 C C . ILE A 1 98 ? -18.687 -1.857 11.138 1.00 89.56 98 ILE A C 1
ATOM 772 O O . ILE A 1 98 ? -18.229 -2.213 10.051 1.00 89.56 98 ILE A O 1
ATOM 776 N N . LEU A 1 99 ? -17.930 -1.585 12.199 1.00 91.88 99 LEU A N 1
ATOM 777 C CA . LEU A 1 99 ? -16.486 -1.787 12.239 1.00 91.88 99 LEU A CA 1
ATOM 778 C C . LEU A 1 99 ? -16.171 -3.166 12.816 1.00 91.88 99 LEU A C 1
ATOM 780 O O . LEU A 1 99 ? -16.615 -3.505 13.908 1.00 91.88 99 LEU A O 1
ATOM 784 N N . HIS A 1 100 ? -15.363 -3.922 12.084 1.00 92.31 100 HIS A N 1
ATOM 785 C CA . HIS A 1 100 ? -14.788 -5.199 12.480 1.00 92.31 100 HIS A CA 1
ATOM 786 C C . HIS A 1 100 ? -13.281 -5.024 12.609 1.00 92.31 100 HIS A C 1
ATOM 788 O O . HIS A 1 100 ? -12.647 -4.402 11.753 1.00 92.31 100 HIS A O 1
ATOM 794 N N . TRP A 1 101 ? -12.692 -5.564 13.666 1.00 93.38 101 TRP A N 1
ATOM 795 C CA . TRP A 1 101 ? -11.248 -5.546 13.852 1.00 93.38 101 TRP A CA 1
ATOM 796 C C . TRP A 1 101 ? -10.795 -6.803 14.577 1.00 93.38 101 TRP A C 1
ATOM 798 O O . TRP A 1 101 ? -11.531 -7.363 15.386 1.00 93.38 101 TRP A O 1
ATOM 808 N N . ASP A 1 102 ? -9.572 -7.217 14.280 1.00 90.50 102 ASP A N 1
ATOM 809 C CA . ASP A 1 102 ? -8.905 -8.337 14.934 1.00 90.50 102 ASP A CA 1
ATOM 810 C C . ASP A 1 102 ? -7.394 -8.111 14.864 1.00 90.50 102 ASP A C 1
ATOM 812 O O . ASP A 1 102 ? -6.907 -7.489 13.914 1.00 90.50 102 ASP A O 1
ATOM 816 N N . ASP A 1 103 ? -6.639 -8.563 15.858 1.00 88.38 103 ASP A N 1
ATOM 817 C CA . ASP A 1 103 ? -5.185 -8.465 15.840 1.00 88.38 103 ASP A CA 1
ATOM 818 C C . ASP A 1 103 ? -4.546 -9.595 15.028 1.00 88.38 103 ASP A C 1
ATOM 820 O O . ASP A 1 103 ? -5.008 -10.731 14.963 1.00 88.38 103 ASP A O 1
ATOM 824 N N . LYS A 1 104 ? -3.443 -9.278 14.347 1.00 88.12 104 LYS A N 1
ATOM 825 C CA . LYS A 1 104 ? -2.713 -10.242 13.528 1.00 88.12 104 LYS A CA 1
ATOM 826 C C . LYS A 1 104 ? -1.216 -10.014 13.605 1.00 88.12 104 LYS A C 1
ATOM 828 O O . LYS A 1 104 ? -0.706 -8.934 13.314 1.00 88.12 104 LYS A O 1
ATOM 833 N N . LEU A 1 105 ? -0.473 -11.075 13.905 1.00 88.88 105 LEU A N 1
ATOM 834 C CA . LEU A 1 105 ? 0.985 -11.063 13.816 1.00 88.88 105 LEU A CA 1
ATOM 835 C C . LEU A 1 105 ? 1.426 -11.199 12.354 1.00 88.88 105 LEU A C 1
ATOM 837 O O . LEU A 1 105 ? 1.242 -12.251 11.739 1.00 88.88 105 LEU A O 1
ATOM 841 N N . LEU A 1 106 ? 2.048 -10.153 11.808 1.00 89.12 106 LEU A N 1
ATOM 842 C CA . LEU A 1 106 ? 2.618 -10.138 10.458 1.00 89.12 106 LEU A CA 1
ATOM 843 C C . LEU A 1 106 ? 4.150 -10.067 10.507 1.00 89.12 106 LEU A C 1
ATOM 845 O O . LEU A 1 106 ? 4.713 -9.603 11.500 1.00 89.12 106 LEU A O 1
ATOM 849 N N . PRO A 1 107 ? 4.857 -10.513 9.452 1.00 89.31 107 PRO A N 1
ATOM 850 C CA . PRO A 1 107 ? 6.288 -10.267 9.323 1.00 89.31 107 PRO A CA 1
ATOM 851 C C . PRO A 1 107 ? 6.581 -8.769 9.406 1.00 89.31 107 PRO A C 1
ATOM 853 O O . PRO A 1 107 ? 5.944 -7.970 8.717 1.00 89.31 107 PRO A O 1
ATOM 856 N N . ALA A 1 108 ? 7.530 -8.376 10.253 1.00 86.38 108 ALA A N 1
ATOM 857 C CA . ALA A 1 108 ? 7.861 -6.964 10.369 1.00 86.38 108 ALA A CA 1
ATOM 858 C C . ALA A 1 108 ? 8.677 -6.498 9.161 1.00 86.38 108 ALA A C 1
ATOM 860 O O . ALA A 1 108 ? 9.570 -7.193 8.684 1.00 86.38 108 ALA A O 1
ATOM 861 N N . LEU A 1 109 ? 8.441 -5.258 8.729 1.00 80.00 109 LEU A N 1
ATOM 862 C CA . LEU A 1 109 ? 9.223 -4.625 7.658 1.00 80.00 109 LEU A CA 1
ATOM 863 C C . LEU A 1 109 ? 10.663 -4.273 8.080 1.00 80.00 109 LEU A C 1
ATOM 865 O O . LEU A 1 109 ? 11.466 -3.826 7.265 1.00 80.00 109 LEU A O 1
ATOM 869 N N . SER A 1 110 ? 10.992 -4.417 9.366 1.00 80.44 110 SER A N 1
ATOM 870 C CA . SER A 1 110 ? 12.295 -4.062 9.927 1.00 80.44 110 SER A CA 1
ATOM 871 C C . SER A 1 110 ? 13.161 -5.307 10.087 1.00 80.44 110 SER A C 1
ATOM 873 O O . SER A 1 110 ? 12.731 -6.256 10.732 1.00 80.44 110 SER A O 1
ATOM 875 N N . ALA A 1 111 ? 14.432 -5.240 9.688 1.00 79.00 111 ALA A N 1
ATOM 876 C CA . ALA A 1 111 ? 15.393 -6.328 9.907 1.00 79.00 111 ALA A CA 1
ATOM 877 C C . ALA A 1 111 ? 15.636 -6.679 11.396 1.00 79.00 111 ALA A C 1
ATOM 879 O O . ALA A 1 111 ? 16.181 -7.734 11.698 1.00 79.00 111 ALA A O 1
ATOM 880 N N . ARG A 1 112 ? 15.243 -5.806 12.339 1.00 85.12 112 ARG A N 1
ATOM 881 C CA . ARG A 1 112 ? 15.461 -5.988 13.788 1.00 85.12 112 ARG A CA 1
ATOM 882 C C . ARG A 1 112 ? 14.389 -6.816 14.498 1.00 85.12 112 ARG A C 1
ATOM 884 O O . ARG A 1 112 ? 14.609 -7.235 15.627 1.00 85.12 112 ARG A O 1
ATOM 891 N N . LYS A 1 113 ? 13.218 -7.004 13.888 1.00 82.94 113 LYS A N 1
ATOM 892 C CA . LYS A 1 113 ? 12.095 -7.751 14.474 1.00 82.94 113 LYS A CA 1
ATOM 893 C C . LYS A 1 113 ? 11.585 -8.729 13.427 1.00 82.94 113 LYS A C 1
ATOM 895 O O . LYS A 1 113 ? 11.440 -8.349 12.277 1.00 82.94 113 LYS A O 1
ATOM 900 N N . SER A 1 114 ? 11.305 -9.971 13.808 1.00 82.81 114 SER A N 1
ATOM 901 C CA . SER A 1 114 ? 10.770 -10.967 12.869 1.00 82.81 114 SER A CA 1
ATOM 902 C C . SER A 1 114 ? 9.267 -10.802 12.644 1.00 82.81 114 SER A C 1
ATOM 904 O O . SER A 1 114 ? 8.778 -11.050 11.544 1.00 82.81 114 SER A O 1
ATOM 906 N N . ARG A 1 115 ? 8.529 -10.357 13.668 1.00 86.56 115 ARG A N 1
ATOM 907 C CA . ARG A 1 115 ? 7.081 -10.130 13.616 1.00 86.56 115 ARG A CA 1
ATOM 908 C C . ARG A 1 115 ? 6.697 -8.814 14.276 1.00 86.56 115 ARG A C 1
ATOM 910 O O . ARG A 1 115 ? 7.383 -8.326 15.174 1.00 86.56 115 ARG A O 1
ATOM 917 N N . GLU A 1 116 ? 5.604 -8.242 13.805 1.00 89.94 116 GLU A N 1
ATOM 918 C CA . GLU A 1 116 ? 4.935 -7.101 14.408 1.00 89.94 116 GLU A CA 1
ATOM 919 C C . GLU A 1 116 ? 3.430 -7.333 14.415 1.00 89.94 116 GLU A C 1
ATOM 921 O O . GLU A 1 116 ? 2.877 -7.974 13.520 1.00 89.94 116 GLU A O 1
ATOM 926 N N . GLU A 1 117 ? 2.779 -6.812 15.443 1.00 89.69 117 GLU A N 1
ATOM 927 C CA . GLU A 1 117 ? 1.337 -6.879 15.551 1.00 89.69 117 GLU A CA 1
ATOM 928 C C . GLU A 1 117 ? 0.704 -5.787 14.691 1.00 89.69 117 GLU A C 1
ATOM 930 O O . GLU A 1 117 ? 1.086 -4.609 14.722 1.00 89.69 117 GLU A O 1
ATOM 935 N N . ARG A 1 118 ? -0.232 -6.214 13.855 1.00 90.81 118 ARG A N 1
ATOM 936 C CA . ARG A 1 118 ? -0.964 -5.390 12.910 1.00 90.81 118 ARG A CA 1
ATOM 937 C C . ARG A 1 118 ? -2.437 -5.621 13.152 1.00 90.81 118 ARG A C 1
ATOM 939 O O . ARG A 1 118 ? -2.869 -6.754 13.301 1.00 90.81 118 ARG A O 1
ATOM 946 N N . PHE A 1 119 ? -3.190 -4.539 13.172 1.00 92.25 119 PHE A N 1
A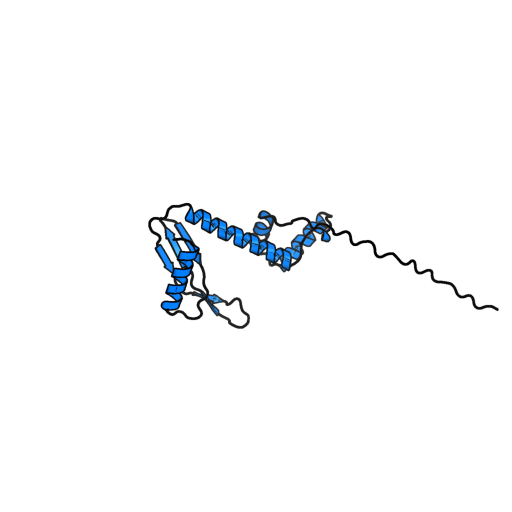TOM 947 C CA . PHE A 1 119 ? -4.576 -4.557 13.602 1.00 92.25 119 PHE A CA 1
ATOM 948 C C . PHE A 1 119 ? -5.461 -4.108 12.441 1.00 92.25 119 PHE A C 1
ATOM 950 O O . PHE A 1 119 ? -5.704 -2.910 12.297 1.00 92.25 119 PHE A O 1
ATOM 957 N N . PRO A 1 120 ? -5.818 -5.013 11.509 1.00 93.94 120 PRO A N 1
ATOM 958 C CA . PRO A 1 120 ? -6.727 -4.694 10.419 1.00 93.94 120 PRO A CA 1
ATOM 959 C C . PRO A 1 120 ? -8.077 -4.222 10.954 1.00 93.94 120 PRO A C 1
ATOM 961 O O . PRO A 1 120 ? -8.725 -4.907 11.737 1.00 93.94 120 PRO A O 1
ATOM 964 N N . ILE A 1 121 ? -8.508 -3.057 10.478 1.00 94.69 121 ILE A N 1
ATOM 965 C CA . ILE A 1 121 ? -9.831 -2.504 10.745 1.00 94.69 121 ILE A CA 1
ATOM 966 C C . ILE A 1 121 ? -10.585 -2.494 9.422 1.00 94.69 121 ILE A C 1
ATOM 968 O O . ILE A 1 121 ? -10.139 -1.887 8.441 1.00 94.69 121 ILE A O 1
ATOM 972 N N . VAL A 1 122 ? -11.721 -3.176 9.399 1.00 93.56 122 VAL A N 1
ATOM 973 C CA . VAL A 1 122 ? -12.607 -3.325 8.249 1.00 93.56 122 VAL A CA 1
ATOM 974 C C . VAL A 1 122 ? -13.938 -2.679 8.594 1.00 93.56 122 VAL A C 1
ATOM 976 O O . VAL A 1 122 ? -14.463 -2.863 9.685 1.00 93.56 122 VAL A O 1
ATOM 979 N N . THR A 1 123 ? -14.497 -1.916 7.669 1.00 91.06 123 THR A N 1
ATOM 980 C CA . THR A 1 123 ? -15.872 -1.433 7.766 1.00 91.06 123 THR A CA 1
ATOM 981 C C . THR A 1 123 ? -16.766 -2.246 6.842 1.00 91.06 123 THR A C 1
ATOM 983 O O . THR A 1 123 ? -16.339 -2.661 5.763 1.00 91.06 123 THR A O 1
ATOM 986 N N . SER A 1 124 ? -18.006 -2.471 7.257 1.00 88.62 124 SER A N 1
ATOM 987 C CA . SER A 1 124 ? -19.031 -3.116 6.446 1.00 88.62 124 SER A CA 1
ATOM 988 C C . SER A 1 124 ? -20.301 -2.271 6.405 1.00 88.62 124 SER A C 1
ATOM 990 O O . SER A 1 124 ? -20.712 -1.675 7.406 1.00 88.62 124 SER A O 1
ATOM 992 N N . TYR A 1 125 ? -20.907 -2.214 5.220 1.00 83.19 125 TYR A N 1
ATOM 993 C CA . TYR A 1 125 ? -22.188 -1.564 4.967 1.00 83.19 125 TYR A CA 1
ATOM 994 C C . TYR A 1 125 ? -22.964 -2.317 3.885 1.00 83.19 125 TYR A C 1
ATOM 996 O O . TYR A 1 125 ? -22.491 -2.482 2.754 1.00 83.19 125 TYR A O 1
ATOM 1004 N N . GLY A 1 126 ? -24.181 -2.756 4.214 1.00 81.94 126 GLY A N 1
ATOM 1005 C CA . GLY A 1 126 ? -24.965 -3.620 3.333 1.00 81.94 126 GLY A CA 1
ATOM 1006 C C . GLY A 1 126 ? -24.182 -4.890 2.984 1.00 81.94 126 GLY A C 1
ATOM 1007 O O . GLY A 1 126 ? -23.816 -5.651 3.870 1.00 81.94 126 GLY A O 1
ATOM 1008 N N . LEU A 1 127 ? -23.905 -5.095 1.693 1.00 82.56 127 LEU A N 1
ATOM 1009 C CA . LEU A 1 127 ? -23.104 -6.217 1.173 1.00 82.56 127 LEU A CA 1
ATOM 1010 C C . LEU A 1 127 ? -21.667 -5.815 0.792 1.00 82.56 127 LEU A C 1
ATOM 1012 O O . LEU A 1 127 ? -21.009 -6.518 0.027 1.00 82.56 127 LEU A O 1
ATOM 1016 N N . LYS A 1 128 ? -21.197 -4.647 1.240 1.00 83.81 128 LYS A N 1
ATOM 1017 C CA . LYS A 1 128 ? -19.849 -4.149 0.953 1.00 83.81 128 LYS A CA 1
ATOM 1018 C C . LYS A 1 128 ? -18.985 -4.193 2.200 1.00 83.81 128 LYS A C 1
ATOM 1020 O O . LYS A 1 128 ? -19.423 -3.779 3.269 1.00 83.81 128 LYS A O 1
ATOM 1025 N N . GLU A 1 129 ? -17.737 -4.594 2.013 1.00 89.25 129 GLU A N 1
ATOM 1026 C CA . GLU A 1 129 ? -16.686 -4.555 3.025 1.00 89.25 129 GLU A CA 1
ATOM 1027 C C . GLU A 1 129 ? -15.508 -3.738 2.493 1.00 89.25 129 GLU A C 1
ATOM 1029 O O . GLU A 1 129 ? -15.192 -3.791 1.302 1.00 89.25 129 GLU A O 1
ATOM 1034 N N . GLN A 1 130 ? -14.863 -2.967 3.366 1.00 90.88 130 GLN A N 1
ATOM 1035 C CA . GLN A 1 130 ? -13.718 -2.138 3.014 1.00 90.88 130 GLN A CA 1
ATOM 1036 C C . GLN A 1 130 ? -12.689 -2.140 4.143 1.00 90.88 130 GLN A C 1
ATOM 1038 O O . GLN A 1 130 ? -12.990 -1.792 5.281 1.00 90.88 130 GLN A O 1
ATOM 1043 N N . LEU A 1 131 ? -11.442 -2.481 3.818 1.00 92.56 131 LEU A N 1
ATOM 1044 C CA . LEU A 1 131 ? -10.317 -2.306 4.732 1.00 92.56 131 LEU A CA 1
ATOM 1045 C C . LEU A 1 131 ? -9.984 -0.814 4.835 1.00 92.56 131 LEU A C 1
ATOM 1047 O O . LEU A 1 131 ? -9.679 -0.187 3.817 1.00 92.56 131 LEU A O 1
ATOM 1051 N N . ILE A 1 132 ? -10.026 -0.256 6.045 1.00 91.94 132 ILE A N 1
ATOM 1052 C CA . ILE A 1 132 ? -9.827 1.184 6.262 1.00 91.94 132 ILE A CA 1
ATOM 1053 C C . ILE A 1 132 ? -8.460 1.516 6.849 1.00 91.94 132 ILE A C 1
ATOM 1055 O O . ILE A 1 132 ? -7.895 2.572 6.563 1.00 91.94 132 ILE A O 1
ATOM 1059 N N . ALA A 1 133 ? -7.893 0.611 7.647 1.00 92.69 133 ALA A N 1
ATOM 1060 C CA . ALA A 1 133 ? -6.573 0.803 8.226 1.00 92.69 133 ALA A CA 1
ATOM 1061 C C . ALA A 1 133 ? -5.936 -0.530 8.641 1.00 92.69 133 ALA A C 1
ATOM 1063 O O . ALA A 1 133 ? -6.629 -1.493 8.957 1.00 92.69 133 ALA A O 1
ATOM 1064 N N . VAL A 1 134 ? -4.600 -0.561 8.673 1.00 92.94 134 VAL A N 1
ATOM 1065 C CA . VAL A 1 134 ? -3.803 -1.657 9.260 1.00 92.94 134 VAL A CA 1
ATOM 1066 C C . VAL A 1 134 ? -2.719 -1.067 10.181 1.00 92.94 134 VAL A C 1
ATOM 1068 O O . VAL A 1 134 ? -1.515 -1.154 9.891 1.00 92.94 134 VAL A O 1
ATOM 1071 N N . PRO A 1 135 ? -3.113 -0.357 11.257 1.00 93.00 135 PRO A N 1
ATOM 1072 C CA . PRO A 1 135 ? -2.176 0.221 12.206 1.00 93.00 135 PRO A CA 1
ATOM 1073 C C . PRO A 1 135 ? -1.246 -0.841 12.787 1.00 93.00 135 PRO A C 1
ATOM 1075 O O . PRO A 1 135 ? -1.610 -2.000 12.988 1.00 93.00 135 PRO A O 1
ATOM 1078 N N . LYS A 1 136 ? -0.009 -0.417 13.038 1.00 91.75 136 LYS A N 1
ATOM 1079 C CA . LYS A 1 136 ? 0.902 -1.154 13.903 1.00 91.75 136 LYS A CA 1
ATOM 1080 C C . LYS A 1 136 ? 0.493 -0.903 15.342 1.00 91.75 136 LYS A C 1
ATOM 1082 O O . LYS A 1 136 ? 0.309 0.258 15.702 1.00 91.75 136 LYS A O 1
ATOM 1087 N N . LEU A 1 137 ? 0.408 -1.965 16.129 1.00 89.56 137 LEU A N 1
ATOM 1088 C CA . LEU A 1 137 ? 0.247 -1.860 17.569 1.00 89.56 137 LEU A CA 1
ATOM 1089 C C . LEU A 1 137 ? 1.584 -2.154 18.253 1.00 89.56 137 LEU A C 1
ATOM 1091 O O . LEU A 1 137 ? 2.313 -3.066 17.856 1.00 89.56 137 LEU A O 1
ATOM 1095 N N . ASP A 1 138 ? 1.927 -1.342 19.252 1.00 84.81 138 ASP A N 1
ATOM 1096 C CA . ASP A 1 138 ? 3.096 -1.599 20.102 1.00 84.81 138 ASP A CA 1
ATOM 1097 C C . ASP A 1 138 ? 2.795 -2.689 21.140 1.00 84.81 138 ASP A C 1
ATOM 1099 O O . ASP A 1 138 ? 3.689 -3.443 21.526 1.00 84.81 138 ASP A O 1
ATOM 1103 N N . ASN A 1 139 ? 1.531 -2.780 21.556 1.00 83.12 139 ASN A N 1
ATOM 1104 C CA . ASN A 1 139 ? 0.958 -3.825 22.390 1.00 83.12 139 ASN A CA 1
ATOM 1105 C C . ASN A 1 139 ? -0.543 -3.979 22.053 1.00 83.12 139 ASN A C 1
ATOM 1107 O O . ASN A 1 139 ? -1.160 -3.073 21.490 1.00 83.12 139 ASN A O 1
ATOM 1111 N N . SER A 1 140 ? -1.126 -5.118 22.408 1.00 83.94 140 SER A N 1
ATOM 1112 C CA . SER A 1 140 ? -2.504 -5.482 22.069 1.00 83.94 140 SER A CA 1
ATOM 1113 C C . SER A 1 140 ? -3.541 -5.039 23.106 1.00 83.94 140 SER A C 1
ATOM 1115 O O . SER A 1 140 ? -4.630 -5.612 23.165 1.00 83.94 140 SER A O 1
ATOM 1117 N N . THR A 1 141 ? -3.238 -4.067 23.984 1.00 90.31 141 THR A N 1
ATOM 1118 C CA . THR A 1 141 ? -4.220 -3.736 25.027 1.00 90.31 141 THR A CA 1
ATOM 1119 C C . THR A 1 141 ? -5.465 -3.082 24.432 1.00 90.31 141 THR A C 1
ATOM 1121 O O . THR A 1 141 ? -5.409 -2.383 23.417 1.00 90.31 141 THR A O 1
ATOM 1124 N N . GLY A 1 142 ? -6.608 -3.270 25.098 1.00 91.06 142 GLY A N 1
ATOM 1125 C CA . GLY A 1 142 ? -7.882 -2.713 24.643 1.00 91.06 142 GLY A CA 1
ATOM 1126 C C . GLY A 1 142 ? -7.859 -1.190 24.464 1.00 91.06 142 GLY A C 1
ATOM 1127 O O . GLY A 1 142 ? -8.603 -0.663 23.641 1.00 91.06 142 GLY A O 1
ATOM 1128 N N . LYS A 1 143 ? -6.980 -0.468 25.177 1.00 93.12 143 LYS A N 1
ATOM 1129 C CA . LYS A 1 143 ? -6.825 0.986 25.026 1.00 93.12 143 LYS A CA 1
ATOM 1130 C C . LYS A 1 143 ? -6.187 1.349 23.684 1.00 93.12 143 LYS A C 1
ATOM 1132 O O . LYS A 1 143 ? -6.723 2.191 22.967 1.00 93.12 143 LYS A O 1
ATOM 1137 N N . GLU A 1 144 ? -5.061 0.732 23.343 1.00 92.31 144 GLU A N 1
ATOM 1138 C CA . GLU A 1 144 ? -4.356 0.935 22.078 1.00 92.31 144 GLU A CA 1
ATOM 1139 C C . GLU A 1 144 ? -5.232 0.514 20.894 1.00 92.31 144 GLU A C 1
ATOM 1141 O O . GLU A 1 144 ? -5.313 1.242 19.902 1.00 92.31 144 GLU A O 1
ATOM 1146 N N . GLN A 1 145 ? -5.960 -0.598 21.033 1.00 92.31 145 GLN A N 1
ATOM 1147 C CA . GLN A 1 145 ? -6.949 -1.043 20.053 1.00 92.31 145 GLN A CA 1
ATOM 1148 C C . GLN A 1 145 ? -8.068 -0.007 19.860 1.00 92.31 145 GLN A C 1
ATOM 1150 O O . GLN A 1 145 ? -8.292 0.453 18.740 1.00 92.31 145 GLN A O 1
ATOM 1155 N N . ALA A 1 146 ? -8.725 0.441 20.936 1.00 93.56 146 ALA A N 1
ATOM 1156 C CA . ALA A 1 146 ? -9.790 1.445 20.857 1.00 93.56 146 ALA A CA 1
ATOM 1157 C C . ALA A 1 146 ? -9.300 2.769 20.244 1.00 93.56 146 ALA A C 1
ATOM 1159 O O . ALA A 1 146 ? -9.988 3.373 19.421 1.00 93.56 146 ALA A O 1
ATOM 1160 N N . GLN A 1 147 ? -8.085 3.206 20.590 1.00 94.12 147 GLN A N 1
ATOM 1161 C CA . GLN A 1 147 ? -7.475 4.406 20.020 1.00 94.12 147 GLN A CA 1
ATOM 1162 C C . GLN A 1 147 ? -7.183 4.250 18.519 1.00 94.12 147 GLN A C 1
ATOM 1164 O O . GLN A 1 147 ? -7.361 5.203 17.756 1.00 94.12 147 GLN A O 1
ATOM 1169 N N . ALA A 1 148 ? -6.753 3.064 18.084 1.00 93.94 148 ALA A N 1
ATOM 1170 C CA . ALA A 1 148 ? -6.530 2.757 16.678 1.00 93.94 148 ALA A CA 1
ATOM 1171 C C . ALA A 1 148 ? -7.840 2.795 15.872 1.00 93.94 148 ALA A C 1
ATOM 1173 O O . ALA A 1 148 ? -7.872 3.425 14.811 1.00 93.94 148 ALA A O 1
ATOM 1174 N N . VAL A 1 149 ? -8.922 2.205 16.402 1.00 94.00 149 VAL A N 1
ATOM 1175 C CA . VAL A 1 149 ? -10.266 2.259 15.796 1.00 94.00 149 VAL A CA 1
ATOM 1176 C C . VAL A 1 149 ? -10.763 3.700 15.696 1.00 94.00 149 VAL A C 1
ATOM 1178 O O . VAL A 1 149 ? -11.131 4.142 14.611 1.00 94.00 149 VAL A O 1
ATOM 1181 N N . TRP A 1 150 ? -10.693 4.461 16.792 1.00 93.62 150 TRP A N 1
ATOM 1182 C CA . TRP A 1 150 ? -11.109 5.866 16.826 1.00 93.62 150 TRP A CA 1
ATOM 1183 C C . TRP A 1 150 ? -10.342 6.740 15.824 1.00 93.62 150 TRP A C 1
ATOM 1185 O O . TRP A 1 150 ? -10.909 7.584 15.132 1.00 93.62 150 TRP A O 1
ATOM 1195 N N . LYS A 1 151 ? -9.029 6.535 15.696 1.00 94.69 151 LYS A N 1
ATOM 1196 C CA . LYS A 1 151 ? -8.224 7.277 14.720 1.00 94.69 151 LYS A CA 1
ATOM 1197 C C . LYS A 1 151 ? -8.603 6.917 13.281 1.00 94.69 151 LYS A C 1
ATOM 1199 O O . LYS A 1 151 ? -8.636 7.804 12.429 1.00 94.69 151 LYS A O 1
ATOM 1204 N N . ALA A 1 152 ? -8.875 5.640 13.010 1.00 92.88 152 ALA A N 1
ATOM 1205 C CA . ALA A 1 152 ? -9.306 5.188 11.693 1.00 92.88 152 ALA A CA 1
ATOM 1206 C C . ALA A 1 152 ? -10.686 5.754 11.324 1.00 92.88 152 ALA A C 1
ATOM 1208 O O . ALA A 1 152 ? -10.859 6.203 10.193 1.00 92.88 152 ALA A O 1
ATOM 1209 N N . SER A 1 153 ? -11.633 5.810 12.269 1.00 89.56 153 SER A N 1
ATOM 1210 C CA . SER A 1 153 ? -12.960 6.387 12.020 1.00 89.56 153 SER A CA 1
ATOM 1211 C C . SER A 1 153 ? -12.894 7.883 11.716 1.00 89.56 153 SER A C 1
ATOM 1213 O O . SER A 1 153 ? -13.527 8.334 10.765 1.00 89.56 153 SER A O 1
ATOM 1215 N N . LEU A 1 154 ? -12.066 8.639 12.447 1.00 90.56 154 LEU A N 1
ATOM 1216 C CA . LEU A 1 154 ? -11.839 10.061 12.172 1.00 90.56 154 LEU A CA 1
ATOM 1217 C C . LEU A 1 154 ? -11.195 10.297 10.802 1.00 90.56 154 LEU A C 1
ATOM 1219 O O . LEU A 1 154 ? -11.614 11.194 10.072 1.00 90.56 154 LEU A O 1
ATOM 1223 N N . ASP A 1 155 ? -10.188 9.497 10.433 1.00 90.56 155 ASP A N 1
ATOM 1224 C CA . ASP A 1 155 ? -9.552 9.614 9.119 1.00 90.56 155 ASP A CA 1
ATOM 1225 C C . ASP A 1 155 ? -10.570 9.361 7.998 1.00 90.56 155 ASP A C 1
ATOM 1227 O O . ASP A 1 155 ? -10.624 10.112 7.022 1.00 90.56 155 ASP A O 1
ATOM 1231 N N . TRP A 1 156 ? -11.417 8.344 8.158 1.00 87.69 156 TRP A N 1
ATOM 1232 C CA . TRP A 1 156 ? -12.453 7.969 7.196 1.00 87.69 156 TRP A CA 1
ATOM 1233 C C . TRP A 1 156 ? -13.751 8.768 7.304 1.00 87.69 156 TRP A C 1
ATOM 1235 O O . TRP A 1 156 ? -14.643 8.534 6.492 1.00 87.69 156 TRP A O 1
ATOM 1245 N N . LYS A 1 157 ? -13.814 9.766 8.195 1.00 84.69 157 LYS A N 1
ATOM 1246 C CA . LYS A 1 157 ? -14.952 10.684 8.363 1.00 84.69 157 LYS A CA 1
ATOM 1247 C C . LYS A 1 157 ? -16.297 9.955 8.507 1.00 84.69 157 LYS A C 1
ATOM 1249 O O . LYS A 1 157 ? -17.272 10.356 7.872 1.00 84.69 157 LYS A O 1
ATOM 1254 N N . PHE A 1 158 ? -16.310 8.872 9.283 1.00 78.00 158 PHE A N 1
ATOM 1255 C CA . PHE A 1 158 ? -17.564 8.301 9.781 1.00 78.00 158 PHE A CA 1
ATOM 1256 C C . PHE A 1 158 ? -18.212 9.226 10.811 1.00 78.00 158 PHE A C 1
ATOM 1258 O O . PHE A 1 158 ? -17.472 10.035 11.422 1.00 78.00 158 PHE A O 1
#

Organism: Araneus ventricosus (NCBI:txid182803)